Protein AF-A0A9E8KNQ1-F1 (afdb_monomer)

Structure (mmCIF, N/CA/C/O backbone):
data_AF-A0A9E8KNQ1-F1
#
_entry.id   AF-A0A9E8KNQ1-F1
#
loop_
_atom_site.group_PDB
_atom_site.id
_atom_site.type_symbol
_atom_site.label_atom_id
_atom_site.label_alt_id
_atom_site.label_comp_id
_atom_site.label_asym_id
_atom_site.label_entity_id
_atom_site.label_seq_id
_atom_site.pdbx_PDB_ins_code
_atom_site.Cartn_x
_atom_site.Cartn_y
_atom_site.Cartn_z
_atom_site.occupancy
_atom_site.B_iso_or_equiv
_atom_site.auth_seq_id
_atom_site.auth_comp_id
_atom_site.auth_asym_id
_atom_site.auth_atom_id
_atom_site.pdbx_PDB_model_num
ATOM 1 N N . MET A 1 1 ? 22.758 -9.351 -4.658 1.00 43.97 1 MET A N 1
ATOM 2 C CA . MET A 1 1 ? 21.301 -9.254 -4.432 1.00 43.97 1 MET A CA 1
ATOM 3 C C . MET A 1 1 ? 20.624 -9.477 -5.770 1.00 43.97 1 MET A C 1
ATOM 5 O O . MET A 1 1 ? 20.987 -8.795 -6.720 1.00 43.97 1 MET A O 1
ATOM 9 N N . ALA 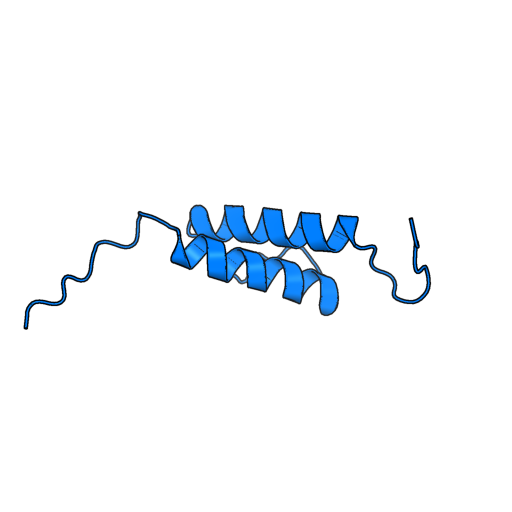A 1 2 ? 19.793 -10.515 -5.875 1.00 48.12 2 ALA A N 1
ATOM 10 C CA . ALA A 1 2 ? 19.189 -10.951 -7.130 1.00 48.12 2 ALA A CA 1
ATOM 11 C C . 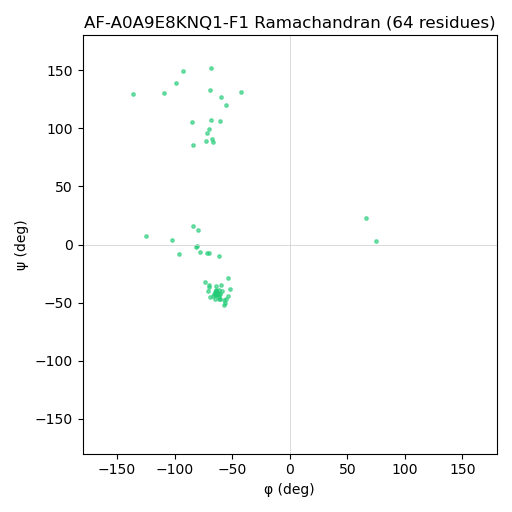ALA A 1 2 ? 18.155 -9.917 -7.577 1.00 48.12 2 ALA A C 1
ATOM 13 O O . ALA A 1 2 ? 17.048 -9.858 -7.052 1.00 48.12 2 ALA A O 1
ATOM 14 N N . LYS A 1 3 ? 18.566 -9.054 -8.501 1.00 51.34 3 LYS A N 1
ATOM 15 C CA . LYS A 1 3 ? 17.671 -8.128 -9.173 1.00 51.34 3 LYS A CA 1
ATOM 16 C C . LYS A 1 3 ? 17.050 -8.917 -10.318 1.00 51.34 3 LYS A C 1
ATOM 18 O O . LYS A 1 3 ? 17.633 -9.008 -11.395 1.00 51.34 3 LYS A O 1
ATOM 23 N N . ASP A 1 4 ? 15.967 -9.627 -10.021 1.00 50.66 4 ASP A N 1
ATOM 24 C CA . ASP A 1 4 ? 15.230 -10.388 -11.025 1.00 50.66 4 ASP A CA 1
ATOM 25 C C . ASP A 1 4 ? 14.491 -9.388 -11.923 1.00 50.66 4 ASP A C 1
ATOM 27 O O . ASP A 1 4 ? 13.461 -8.820 -11.573 1.00 50.66 4 ASP A O 1
ATOM 31 N N . PHE A 1 5 ? 15.115 -9.063 -13.053 1.00 52.12 5 PHE A N 1
ATOM 32 C CA . PHE A 1 5 ? 14.683 -8.014 -13.977 1.00 52.12 5 PHE A CA 1
ATOM 33 C C . PHE A 1 5 ? 13.533 -8.448 -14.906 1.00 52.12 5 PHE A C 1
ATOM 35 O O . PHE A 1 5 ? 13.243 -7.742 -15.870 1.00 52.12 5 PHE A O 1
ATOM 42 N N . SER A 1 6 ? 12.863 -9.582 -14.661 1.00 54.97 6 SER A N 1
ATOM 43 C CA . SER A 1 6 ? 11.951 -10.164 -15.656 1.00 54.97 6 SER A CA 1
ATOM 44 C C . SER A 1 6 ? 10.464 -9.812 -15.486 1.00 54.97 6 SER A C 1
ATOM 46 O O . SER A 1 6 ? 9.682 -10.134 -16.378 1.00 54.97 6 SER A O 1
ATOM 48 N N . LEU A 1 7 ? 10.046 -9.152 -14.396 1.00 60.62 7 LEU A N 1
ATOM 49 C CA . LEU A 1 7 ? 8.614 -8.962 -14.072 1.00 60.62 7 LEU A CA 1
ATOM 50 C C . LEU A 1 7 ? 8.156 -7.507 -13.857 1.00 60.62 7 LEU A C 1
ATOM 52 O O . LEU A 1 7 ? 7.007 -7.276 -13.494 1.00 60.62 7 LEU A O 1
ATOM 56 N N . GLY A 1 8 ? 9.008 -6.510 -14.113 1.00 62.50 8 GLY A N 1
ATOM 57 C CA . GLY A 1 8 ? 8.618 -5.091 -14.036 1.00 62.50 8 GLY A CA 1
ATOM 58 C C . GLY A 1 8 ? 8.458 -4.526 -12.616 1.00 62.50 8 GLY A C 1
ATOM 59 O O . GLY A 1 8 ? 8.143 -3.347 -12.476 1.00 62.50 8 GLY A O 1
ATOM 60 N 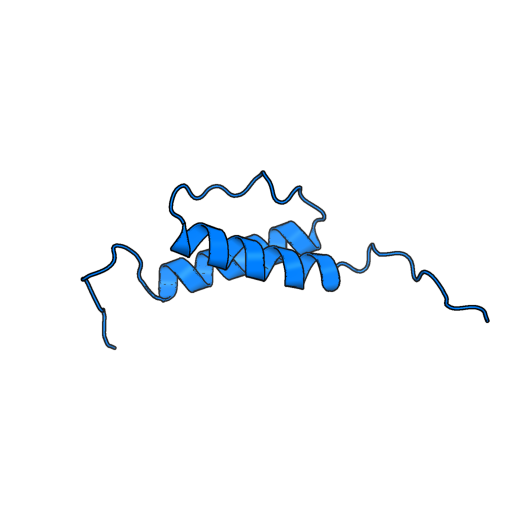N . TRP A 1 9 ? 8.732 -5.319 -11.574 1.00 69.88 9 TRP A N 1
ATOM 61 C CA . TRP A 1 9 ? 8.683 -4.897 -10.171 1.00 69.88 9 TRP A CA 1
ATOM 62 C C . TRP A 1 9 ? 9.896 -5.434 -9.407 1.00 69.88 9 TRP A C 1
ATOM 64 O O . TRP A 1 9 ? 10.195 -6.623 -9.467 1.00 69.88 9 TRP A O 1
ATOM 74 N N . ASP A 1 10 ? 10.591 -4.555 -8.685 1.00 81.69 10 ASP A N 1
ATOM 75 C CA . ASP A 1 10 ? 11.690 -4.920 -7.783 1.00 81.69 10 ASP A CA 1
ATOM 76 C C . ASP A 1 10 ? 11.152 -5.128 -6.357 1.00 81.69 10 ASP A C 1
ATOM 78 O O . ASP A 1 10 ? 10.199 -4.453 -5.952 1.00 81.69 10 ASP A O 1
ATOM 82 N N . LEU A 1 11 ? 11.774 -6.019 -5.578 1.00 84.31 11 LEU A N 1
ATOM 83 C CA . LEU A 1 11 ? 11.415 -6.272 -4.177 1.00 84.31 11 LEU A CA 1
ATOM 84 C C . LEU A 1 11 ? 11.358 -4.978 -3.350 1.00 84.31 11 LEU A C 1
ATOM 86 O O . LEU A 1 11 ? 10.462 -4.809 -2.5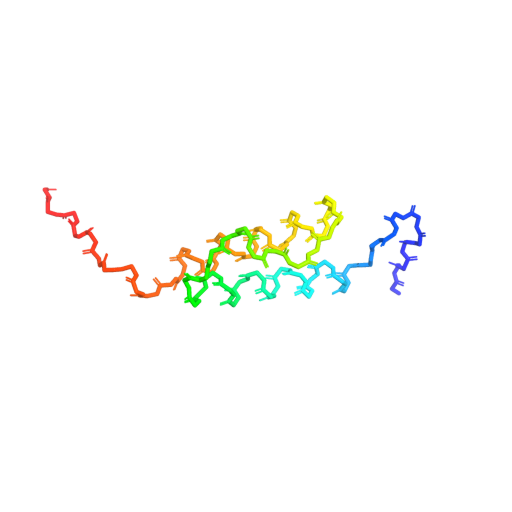26 1.00 84.31 11 LEU A O 1
ATOM 90 N N . GLU A 1 12 ? 12.268 -4.035 -3.597 1.00 87.88 12 GLU A N 1
ATOM 91 C CA . GLU A 1 12 ? 12.278 -2.736 -2.928 1.00 87.88 12 GLU A CA 1
ATOM 92 C C . GLU A 1 12 ? 11.023 -1.914 -3.261 1.00 87.88 12 GLU A C 1
ATOM 94 O O . GLU A 1 12 ? 10.483 -1.221 -2.399 1.00 87.88 12 GLU A O 1
ATOM 99 N N . SER A 1 13 ? 10.519 -2.013 -4.495 1.00 87.75 13 SER A N 1
ATOM 100 C CA . SER A 1 13 ? 9.297 -1.318 -4.922 1.00 87.75 13 SER A CA 1
ATOM 101 C C . SER A 1 13 ? 8.053 -1.924 -4.275 1.00 87.75 13 SER A C 1
ATOM 103 O O . SER A 1 13 ? 7.185 -1.182 -3.821 1.00 87.75 13 SER A O 1
ATOM 105 N N . LEU A 1 14 ? 7.997 -3.255 -4.164 1.00 90.69 14 LEU A N 1
ATOM 106 C CA . LEU A 1 14 ? 6.918 -3.957 -3.464 1.00 90.69 14 LEU A CA 1
ATOM 107 C C . LEU A 1 14 ? 6.930 -3.652 -1.962 1.00 90.69 14 LEU A C 1
ATOM 109 O O . LEU A 1 14 ? 5.887 -3.353 -1.389 1.00 90.69 14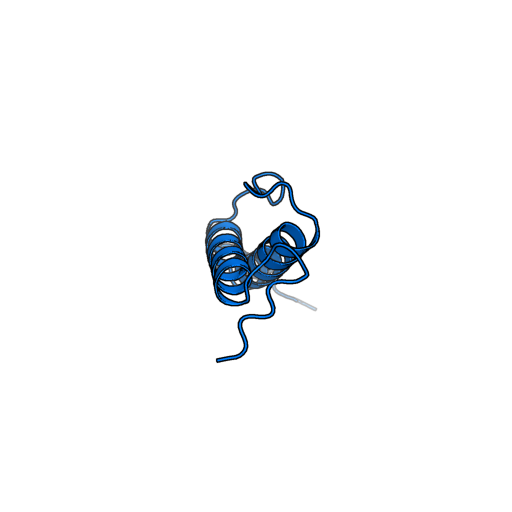 LEU A O 1
ATOM 113 N N . ASN A 1 15 ? 8.109 -3.642 -1.334 1.00 92.94 15 ASN A N 1
ATOM 114 C CA . ASN A 1 15 ? 8.244 -3.302 0.081 1.00 92.94 15 ASN A CA 1
ATOM 115 C C . ASN A 1 15 ? 7.823 -1.850 0.359 1.00 92.94 15 ASN A C 1
ATOM 117 O O . ASN A 1 15 ? 7.126 -1.579 1.335 1.00 92.94 15 ASN A O 1
ATOM 121 N N . LYS A 1 16 ? 8.187 -0.911 -0.525 1.00 92.31 16 LYS A N 1
ATOM 122 C CA . LYS A 1 16 ? 7.717 0.481 -0.444 1.00 92.31 16 LYS A CA 1
ATOM 123 C C . LYS A 1 16 ? 6.200 0.571 -0.573 1.00 92.31 16 LYS A C 1
ATOM 125 O O . LYS A 1 16 ? 5.578 1.283 0.211 1.00 92.31 16 LYS A O 1
ATOM 130 N N . ALA A 1 17 ? 5.613 -0.149 -1.527 1.00 93.44 17 ALA A N 1
ATOM 131 C CA . ALA A 1 17 ? 4.169 -0.176 -1.718 1.00 93.44 17 ALA A CA 1
ATOM 132 C C . ALA A 1 17 ? 3.454 -0.701 -0.469 1.00 93.44 17 ALA A C 1
ATOM 134 O O . ALA A 1 17 ? 2.554 -0.035 0.036 1.00 93.44 17 ALA A O 1
ATOM 135 N N . TYR A 1 18 ? 3.931 -1.807 0.102 1.00 94.25 18 TYR A N 1
ATOM 136 C CA . TYR A 1 18 ? 3.423 -2.343 1.363 1.00 94.25 18 TYR A CA 1
ATOM 1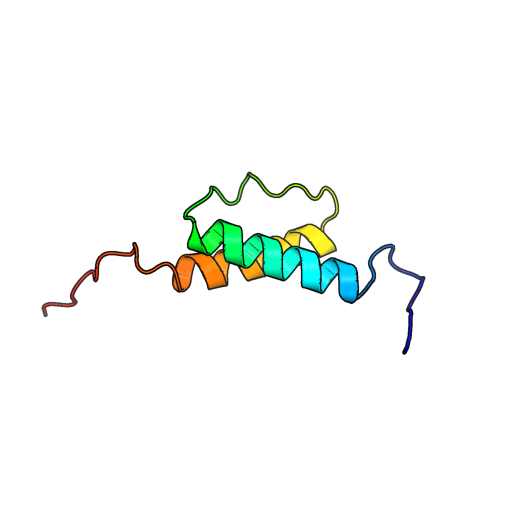37 C C . TYR A 1 18 ? 3.491 -1.318 2.504 1.00 94.25 18 TY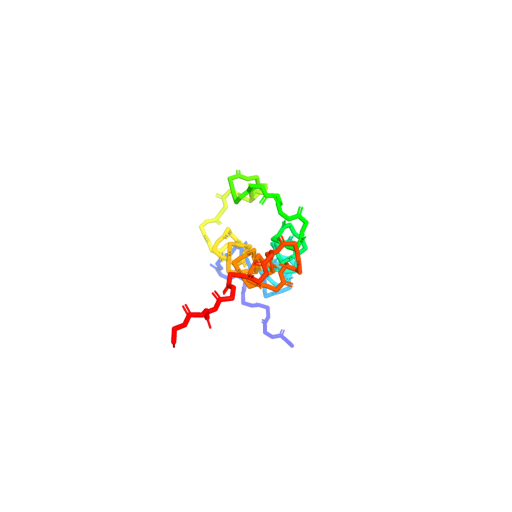R A C 1
ATOM 139 O O . TYR A 1 18 ? 2.486 -1.043 3.154 1.00 94.25 18 TYR A O 1
ATOM 147 N N . GLN A 1 19 ? 4.646 -0.680 2.721 1.00 94.44 19 GLN A N 1
ATOM 148 C CA . GLN A 1 19 ? 4.804 0.322 3.784 1.00 94.44 19 GLN A CA 1
ATOM 149 C C . GLN A 1 19 ? 3.878 1.531 3.596 1.00 94.44 19 GLN A C 1
ATOM 151 O O . GLN A 1 19 ? 3.316 2.046 4.564 1.00 94.44 19 GLN A O 1
ATOM 156 N N . GLN A 1 20 ? 3.697 1.987 2.354 1.00 94.50 20 GLN A N 1
ATOM 157 C CA . GLN A 1 20 ? 2.751 3.055 2.035 1.00 94.50 20 GLN A CA 1
ATOM 158 C C . GLN A 1 20 ? 1.304 2.638 2.304 1.00 94.50 20 GLN A C 1
ATOM 160 O O . GLN A 1 20 ? 0.536 3.435 2.843 1.00 94.50 20 GLN A O 1
ATOM 165 N N . GLY A 1 21 ? 0.953 1.399 1.961 1.00 94.19 21 GLY A N 1
ATOM 166 C CA . GLY A 1 21 ? -0.336 0.795 2.272 1.00 94.19 21 GLY A CA 1
ATOM 167 C C . GLY A 1 21 ? -0.594 0.799 3.766 1.00 94.19 21 GLY A C 1
ATOM 168 O O . GLY A 1 21 ? -1.587 1.362 4.214 1.00 94.19 21 GLY A O 1
ATOM 169 N N . TYR A 1 22 ? 0.356 0.285 4.543 1.00 94.56 22 TYR A N 1
ATOM 170 C CA . TYR A 1 22 ? 0.284 0.218 6.000 1.00 94.56 22 TYR A CA 1
ATOM 171 C C . TYR A 1 22 ? 0.035 1.575 6.651 1.00 94.56 22 TYR A C 1
ATOM 173 O O . TYR A 1 22 ? -0.879 1.718 7.461 1.00 94.56 22 TYR A O 1
ATOM 181 N N . MET A 1 23 ? 0.766 2.611 6.240 1.00 93.31 23 MET A N 1
ATOM 182 C CA . MET A 1 23 ? 0.511 3.968 6.731 1.00 93.31 23 MET A CA 1
ATOM 183 C C . MET A 1 23 ? -0.874 4.487 6.323 1.00 93.31 23 MET A C 1
ATOM 185 O O . MET A 1 23 ? -1.555 5.115 7.130 1.00 93.31 23 MET A O 1
ATOM 189 N N . ALA A 1 24 ? -1.318 4.218 5.093 1.00 91.81 24 ALA A N 1
ATOM 190 C CA . ALA A 1 24 ? -2.652 4.601 4.642 1.00 91.81 24 ALA A CA 1
ATOM 191 C C . ALA A 1 24 ? -3.761 3.883 5.436 1.00 91.81 24 ALA A C 1
ATOM 193 O O . ALA A 1 24 ? -4.758 4.515 5.790 1.00 91.81 24 ALA A O 1
ATOM 194 N N . GLY A 1 25 ? -3.568 2.604 5.767 1.00 91.25 25 GLY A N 1
ATOM 195 C CA . GLY A 1 25 ? -4.462 1.817 6.617 1.00 91.25 25 GLY A CA 1
ATOM 196 C C . GLY A 1 25 ? -4.517 2.351 8.045 1.00 91.25 25 GLY A C 1
ATOM 197 O O . GLY A 1 25 ? -5.604 2.599 8.566 1.00 91.25 25 GLY A O 1
ATOM 198 N N . LEU A 1 26 ? -3.353 2.643 8.636 1.00 90.62 26 LEU A N 1
ATOM 199 C CA . LEU A 1 26 ? -3.238 3.252 9.966 1.00 90.62 26 LEU A CA 1
ATOM 200 C C . LEU A 1 26 ? -3.918 4.622 10.058 1.00 90.62 26 LEU A C 1
ATOM 202 O O . LEU A 1 26 ? -4.468 4.971 11.097 1.00 90.62 26 LEU A O 1
ATOM 206 N N . MET A 1 27 ? -3.893 5.408 8.982 1.00 88.88 27 MET A N 1
ATOM 207 C CA . MET A 1 27 ? -4.567 6.708 8.920 1.00 88.88 27 MET A CA 1
ATOM 208 C C . MET A 1 27 ? -6.073 6.597 8.624 1.00 88.88 27 MET A C 1
ATOM 210 O O . MET A 1 27 ? -6.751 7.620 8.529 1.00 88.88 27 MET A O 1
ATOM 214 N N . GLY A 1 28 ? -6.609 5.386 8.428 1.00 85.12 28 GLY A N 1
ATOM 215 C CA . GLY A 1 28 ? -8.005 5.174 8.040 1.00 85.12 28 GLY A CA 1
ATOM 216 C C . GLY A 1 28 ? -8.335 5.696 6.636 1.00 85.12 28 GLY A C 1
ATOM 217 O O . GLY A 1 28 ? -9.490 6.009 6.342 1.00 85.12 28 GLY A O 1
ATOM 218 N N . MET A 1 29 ? -7.336 5.831 5.756 1.00 86.25 29 MET A N 1
ATOM 219 C CA . MET A 1 29 ? -7.556 6.238 4.367 1.00 86.25 29 MET A CA 1
ATOM 220 C C . MET A 1 29 ? -8.300 5.140 3.605 1.00 86.25 29 MET A C 1
ATOM 222 O O . MET A 1 29 ? -8.165 3.961 3.903 1.00 86.25 29 MET A O 1
ATOM 226 N N . ASN A 1 30 ? -9.068 5.505 2.580 1.00 85.38 30 ASN A N 1
ATOM 227 C CA . ASN A 1 30 ? -9.795 4.524 1.775 1.00 85.38 30 ASN A CA 1
ATOM 228 C C . ASN A 1 30 ? -8.835 3.670 0.916 1.00 85.38 30 ASN A C 1
ATOM 230 O O . ASN A 1 30 ? -7.993 4.231 0.210 1.00 85.38 30 ASN A O 1
ATOM 234 N N . ARG A 1 31 ? -9.018 2.339 0.916 1.00 85.19 31 ARG A N 1
ATOM 235 C CA . ARG A 1 31 ? -8.262 1.361 0.103 1.00 85.19 31 ARG A CA 1
ATOM 236 C C . ARG A 1 31 ? -8.254 1.682 -1.402 1.00 85.19 31 ARG A C 1
ATOM 238 O O . ARG A 1 31 ? -7.281 1.405 -2.087 1.00 85.19 31 ARG A O 1
ATOM 245 N N . GLN A 1 32 ? -9.286 2.342 -1.929 1.00 84.62 32 GLN A N 1
ATOM 246 C CA . GLN A 1 32 ? -9.354 2.739 -3.346 1.00 84.62 32 GLN A CA 1
ATOM 247 C C . GLN A 1 32 ? -8.371 3.860 -3.726 1.00 84.62 32 GLN A C 1
ATOM 249 O O . GLN A 1 32 ? -8.242 4.185 -4.901 1.00 84.62 32 GLN A O 1
ATOM 254 N N . LYS A 1 33 ? -7.664 4.463 -2.758 1.00 83.06 33 LYS A N 1
ATOM 255 C CA . LYS A 1 33 ? -6.623 5.472 -3.015 1.00 83.06 33 LYS A CA 1
ATOM 256 C C . LYS A 1 33 ? -5.250 4.870 -3.336 1.00 83.06 33 LYS A C 1
ATOM 258 O O . LYS A 1 33 ? -4.256 5.593 -3.267 1.00 83.06 33 LYS A O 1
ATOM 263 N N . CYS A 1 34 ? -5.181 3.581 -3.667 1.00 85.06 34 CYS A N 1
ATOM 264 C CA . CYS A 1 34 ? -3.948 2.953 -4.128 1.00 85.06 34 CYS A CA 1
ATOM 265 C C . CYS A 1 34 ? -3.396 3.721 -5.351 1.00 85.06 34 CYS A C 1
ATOM 267 O O . CYS A 1 34 ? -4.092 3.829 -6.361 1.00 85.06 34 CYS A O 1
ATOM 269 N N . PRO A 1 35 ? -2.174 4.282 -5.284 1.00 82.50 35 PRO A N 1
ATOM 270 C CA . PRO A 1 35 ? -1.606 5.087 -6.368 1.00 82.50 35 PRO A CA 1
ATOM 271 C C . PRO A 1 35 ? -0.995 4.237 -7.493 1.00 82.50 35 PRO A C 1
ATOM 273 O O . PRO A 1 35 ? -0.474 4.779 -8.469 1.00 82.50 35 PRO A O 1
ATOM 276 N N . TYR A 1 36 ? -1.005 2.912 -7.346 1.00 84.88 36 TYR A N 1
ATOM 277 C CA . TYR A 1 36 ? -0.331 1.991 -8.244 1.00 84.88 36 TYR A CA 1
ATOM 278 C C . TYR A 1 36 ? -1.294 1.382 -9.269 1.00 84.88 36 TYR A C 1
ATOM 280 O O . TYR A 1 36 ? -2.414 0.999 -8.945 1.00 84.88 36 TYR A O 1
ATOM 288 N N . ASN A 1 37 ? -0.829 1.266 -10.516 1.00 80.56 37 ASN A N 1
ATOM 289 C CA . ASN A 1 37 ? -1.605 0.719 -11.640 1.00 80.56 37 ASN A CA 1
ATOM 290 C C . ASN A 1 37 ? -1.220 -0.731 -12.000 1.00 80.56 37 ASN A C 1
ATOM 292 O O . ASN A 1 37 ? -1.699 -1.258 -12.998 1.00 80.56 37 ASN A O 1
ATOM 296 N N . GLY A 1 38 ? -0.323 -1.365 -11.241 1.00 85.44 38 GLY A N 1
ATOM 297 C CA . GLY A 1 38 ? 0.156 -2.720 -11.518 1.00 85.44 38 GLY A CA 1
ATOM 298 C C . GLY A 1 38 ? -0.371 -3.726 -10.511 1.00 85.44 38 GLY A C 1
ATOM 299 O O . GLY A 1 38 ? -0.206 -3.513 -9.318 1.00 85.44 38 GLY A O 1
ATOM 300 N N . GLU A 1 39 ? -0.929 -4.843 -10.974 1.00 87.12 39 GLU A N 1
ATOM 301 C CA . GLU A 1 39 ? -1.597 -5.827 -10.106 1.00 87.12 39 GLU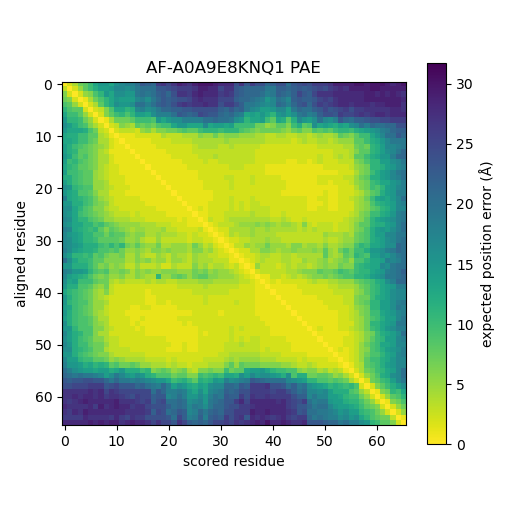 A CA 1
ATOM 302 C C . GLU A 1 39 ? -0.716 -6.299 -8.939 1.00 87.12 39 GLU A C 1
ATOM 304 O O . GLU A 1 39 ? -1.163 -6.319 -7.797 1.00 87.12 39 GLU A O 1
ATOM 309 N N . VAL A 1 40 ? 0.564 -6.596 -9.194 1.00 89.12 40 VAL A N 1
ATOM 310 C CA . VAL A 1 40 ? 1.488 -7.104 -8.163 1.00 89.12 40 VAL A CA 1
ATOM 311 C C . VAL A 1 40 ? 1.830 -6.038 -7.116 1.00 89.12 40 VAL A C 1
ATOM 313 O O . VAL A 1 40 ? 1.814 -6.313 -5.917 1.00 89.12 40 VAL A O 1
ATOM 316 N N . ILE A 1 41 ? 2.138 -4.811 -7.545 1.00 89.88 41 ILE A N 1
ATOM 317 C CA . ILE A 1 41 ? 2.483 -3.722 -6.621 1.00 89.88 41 ILE A CA 1
ATOM 318 C C . ILE A 1 41 ? 1.251 -3.197 -5.872 1.00 89.88 41 ILE A C 1
ATOM 320 O O . ILE A 1 41 ? 1.359 -2.831 -4.702 1.00 89.88 41 ILE A O 1
ATOM 324 N N . SER A 1 42 ? 0.080 -3.219 -6.513 1.00 91.62 42 SER A N 1
ATOM 325 C CA . SER A 1 42 ? -1.195 -2.877 -5.891 1.00 91.62 42 SER A CA 1
ATOM 326 C C . SER A 1 42 ? -1.554 -3.907 -4.831 1.00 91.62 42 SER A C 1
ATOM 328 O O . SER A 1 42 ? -1.844 -3.506 -3.712 1.00 91.62 42 SER A O 1
ATOM 330 N N . ALA A 1 43 ? -1.393 -5.204 -5.113 1.00 92.44 43 ALA A N 1
ATOM 331 C CA . ALA A 1 43 ? -1.596 -6.255 -4.119 1.00 92.44 43 ALA A CA 1
ATOM 332 C C . ALA A 1 43 ? -0.672 -6.089 -2.898 1.00 92.44 43 ALA A C 1
ATOM 334 O O . ALA A 1 43 ? -1.115 -6.252 -1.763 1.00 92.44 43 ALA A O 1
ATOM 335 N N . ALA A 1 44 ? 0.596 -5.707 -3.105 1.00 94.38 44 ALA A N 1
ATOM 336 C CA . ALA A 1 44 ? 1.517 -5.428 -2.001 1.00 94.38 44 ALA A CA 1
ATOM 337 C C . ALA A 1 44 ? 1.064 -4.229 -1.149 1.00 94.38 44 ALA A C 1
ATOM 339 O O . ALA A 1 44 ? 1.104 -4.296 0.080 1.00 94.38 44 ALA A O 1
ATOM 340 N N . TRP A 1 45 ? 0.608 -3.145 -1.785 1.00 95.25 45 TRP A N 1
ATOM 341 C CA . TRP A 1 45 ? 0.046 -1.986 -1.085 1.00 95.25 45 TRP A CA 1
ATOM 342 C C . TRP A 1 45 ? -1.234 -2.341 -0.326 1.00 95.25 45 TRP A C 1
ATOM 344 O O . TRP A 1 45 ? -1.398 -1.946 0.824 1.00 95.25 45 TRP A O 1
ATOM 354 N N . GLU A 1 46 ? -2.129 -3.109 -0.938 1.00 94.38 46 GLU A N 1
ATOM 355 C CA . GLU A 1 46 ? -3.387 -3.522 -0.321 1.00 94.38 46 GLU A CA 1
ATOM 356 C C . GLU A 1 46 ? -3.154 -4.405 0.905 1.00 94.38 46 GLU A C 1
ATOM 358 O O . GLU A 1 46 ? -3.755 -4.140 1.941 1.00 94.38 46 GLU A O 1
ATOM 363 N N . ALA A 1 47 ? -2.221 -5.359 0.827 1.00 94.69 47 ALA A N 1
ATOM 364 C CA . ALA A 1 47 ? -1.829 -6.180 1.970 1.00 94.69 47 ALA A CA 1
ATOM 365 C C . ALA A 1 47 ? -1.340 -5.316 3.144 1.00 94.69 47 ALA A C 1
ATOM 367 O O . ALA A 1 47 ? -1.823 -5.453 4.263 1.00 94.69 47 ALA A O 1
ATOM 368 N N . GLY A 1 48 ? -0.454 -4.349 2.874 1.00 94.50 48 GLY A N 1
ATOM 369 C CA . GLY A 1 48 ? -0.001 -3.418 3.905 1.00 94.50 48 GLY A CA 1
ATOM 370 C C . GLY A 1 48 ? -1.148 -2.593 4.480 1.00 94.50 48 GLY A C 1
ATOM 371 O O . GLY A 1 48 ? -1.233 -2.422 5.693 1.00 94.50 48 GLY A O 1
ATOM 372 N N . TRP A 1 49 ? -2.052 -2.100 3.629 1.00 95.19 49 TRP A N 1
ATOM 373 C CA . TRP A 1 49 ? -3.220 -1.331 4.057 1.00 95.19 49 TRP A CA 1
ATOM 374 C C . TRP A 1 49 ? -4.135 -2.124 4.984 1.00 95.19 49 TRP A C 1
ATOM 376 O O . TRP A 1 49 ? -4.578 -1.569 5.986 1.00 95.19 49 TRP A O 1
ATOM 386 N N . GLU A 1 50 ? -4.392 -3.397 4.691 1.00 94.00 50 GLU A N 1
ATOM 387 C CA . GLU A 1 50 ? -5.207 -4.270 5.541 1.00 94.00 50 GLU A CA 1
ATOM 388 C C . GLU A 1 50 ? -4.576 -4.439 6.929 1.00 94.00 50 GLU A C 1
ATOM 390 O O . GLU A 1 50 ? -5.250 -4.193 7.933 1.00 94.00 50 GLU A O 1
ATOM 395 N N . ASP A 1 51 ? -3.271 -4.710 6.988 1.00 92.81 51 ASP A N 1
ATOM 396 C CA . ASP A 1 51 ? -2.527 -4.861 8.245 1.00 92.81 51 ASP A CA 1
ATOM 397 C C . ASP A 1 51 ? -2.491 -3.551 9.056 1.00 92.81 51 ASP A C 1
ATOM 399 O O . ASP A 1 51 ? -2.661 -3.535 10.281 1.00 92.81 51 ASP A O 1
ATOM 403 N N . GLY A 1 52 ? -2.321 -2.414 8.375 1.00 92.06 52 GLY A N 1
ATOM 404 C CA . GLY A 1 52 ? -2.336 -1.090 8.998 1.00 92.06 52 GLY A CA 1
ATOM 405 C C . GLY A 1 52 ? -3.727 -0.685 9.474 1.00 92.06 52 GLY A C 1
ATOM 406 O O . GLY A 1 52 ? -3.876 -0.079 10.531 1.00 92.06 52 GLY A O 1
ATOM 407 N N . TYR A 1 53 ? -4.765 -1.049 8.725 1.00 90.00 53 TYR A N 1
ATOM 408 C CA . TYR A 1 53 ? -6.153 -0.812 9.099 1.00 90.00 53 TYR A CA 1
ATOM 409 C C . TYR A 1 53 ? -6.580 -1.697 10.275 1.00 90.00 53 TYR A C 1
ATOM 411 O O . TYR A 1 53 ? -7.375 -1.275 11.116 1.00 90.00 53 TYR A O 1
ATOM 419 N N . GLU A 1 54 ? -6.074 -2.928 10.371 1.00 86.88 54 GLU A N 1
ATOM 420 C CA . GLU A 1 54 ? -6.217 -3.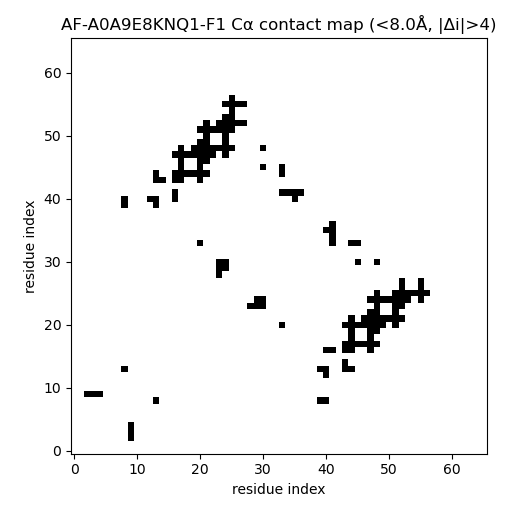772 11.562 1.00 86.88 54 GLU A CA 1
ATOM 421 C C . GLU A 1 54 ? -5.535 -3.162 12.786 1.00 86.88 54 GLU A C 1
ATOM 423 O O . GLU A 1 54 ? -6.151 -3.092 13.848 1.00 86.88 54 GLU A O 1
ATOM 428 N N . SER A 1 55 ? -4.336 -2.618 12.598 1.00 83.25 55 SER A N 1
ATOM 429 C CA . SER A 1 55 ? -3.539 -1.982 13.652 1.00 83.25 55 SER A CA 1
ATOM 430 C C . SER A 1 55 ? -3.990 -0.559 14.013 1.00 83.25 55 SER A C 1
ATOM 432 O O . SER A 1 55 ? -3.454 0.044 14.941 1.00 83.25 55 SER A O 1
ATOM 434 N N . CYS A 1 56 ? -4.951 0.013 13.284 1.00 76.56 56 CYS A N 1
ATOM 435 C CA . CYS A 1 56 ? -5.441 1.363 13.524 1.00 76.56 56 CYS A CA 1
ATOM 436 C C . CYS A 1 56 ? -6.199 1.421 14.863 1.00 76.56 56 CYS A C 1
ATOM 438 O O . CYS A 1 56 ? -7.335 0.958 14.971 1.00 76.56 56 CYS A O 1
ATOM 440 N N . GLU A 1 57 ? -5.591 2.045 15.877 1.00 62.75 57 GLU A N 1
ATOM 441 C CA . GLU A 1 57 ? -6.155 2.213 17.231 1.00 62.75 57 GLU A CA 1
ATOM 442 C C . GLU A 1 57 ? -7.463 3.032 17.270 1.00 62.75 57 GLU A C 1
ATOM 444 O O . GLU A 1 57 ? -8.154 3.059 18.287 1.00 62.75 57 GLU A O 1
ATOM 449 N N . LEU A 1 58 ? -7.855 3.673 16.160 1.00 58.28 58 LEU A N 1
ATOM 450 C CA . LEU A 1 58 ? -9.173 4.305 16.007 1.00 58.28 58 LEU A CA 1
ATOM 451 C C . LEU A 1 58 ? -10.313 3.285 15.858 1.00 58.28 58 LEU A C 1
ATOM 453 O O . LEU A 1 58 ? -11.486 3.671 15.887 1.00 58.28 58 LEU A O 1
ATOM 457 N N . LYS A 1 59 ? -10.009 1.987 15.740 1.00 52.97 59 LYS A N 1
ATOM 458 C CA . LYS A 1 59 ? -10.983 0.929 16.003 1.00 52.97 59 LYS A CA 1
ATOM 459 C C . LYS A 1 59 ? -11.304 0.944 17.492 1.00 52.97 59 LYS A C 1
ATOM 461 O O . LYS A 1 59 ? -10.648 0.288 18.295 1.00 52.97 59 LYS A O 1
ATOM 466 N N . ALA A 1 60 ? -12.339 1.708 17.845 1.00 53.69 60 ALA A N 1
ATOM 467 C CA . ALA A 1 60 ? -12.985 1.610 19.143 1.00 53.69 60 ALA A CA 1
ATOM 468 C C . ALA A 1 60 ? -13.128 0.121 19.507 1.00 53.69 60 ALA A C 1
ATOM 470 O O . ALA A 1 60 ? -13.585 -0.657 18.659 1.00 53.69 60 ALA A O 1
ATOM 471 N N . PRO A 1 61 ? -12.731 -0.300 20.720 1.00 48.81 61 PRO A N 1
ATOM 472 C CA . PRO A 1 61 ? -12.887 -1.679 21.129 1.00 48.81 61 PRO A CA 1
ATOM 473 C C . PRO A 1 61 ? -14.382 -1.983 21.090 1.00 48.81 61 PRO A C 1
ATOM 475 O O . PRO A 1 61 ? -15.145 -1.521 21.939 1.00 48.81 61 PRO A O 1
ATOM 478 N N . VAL A 1 62 ? -14.822 -2.752 20.092 1.00 56.62 62 VAL A N 1
ATOM 479 C CA . VAL A 1 62 ? -16.101 -3.450 20.176 1.00 56.62 62 VAL A CA 1
ATOM 480 C C . VAL A 1 62 ? -15.879 -4.467 21.273 1.00 56.62 62 VAL A C 1
ATOM 482 O O . VAL A 1 62 ? -15.373 -5.565 21.037 1.00 56.62 62 VAL A O 1
ATOM 485 N N . HIS A 1 63 ? -16.139 -4.049 22.509 1.00 46.91 63 HIS A N 1
ATOM 486 C CA . HIS A 1 63 ? -15.995 -4.948 23.619 1.00 46.91 63 HIS A CA 1
ATOM 487 C C . HIS A 1 63 ? -16.939 -6.118 23.358 1.00 46.91 63 HIS A C 1
ATOM 489 O O . HIS A 1 63 ? -18.125 -5.957 23.047 1.00 46.91 63 HIS A O 1
ATOM 495 N N . LYS A 1 64 ? -16.386 -7.320 23.418 1.00 52.72 64 LYS A N 1
ATOM 496 C CA . LYS A 1 64 ? -17.195 -8.506 23.612 1.00 52.72 64 LYS A CA 1
ATOM 497 C C . LYS A 1 64 ? -17.633 -8.460 25.076 1.00 52.72 64 LYS A C 1
ATOM 499 O O . LYS A 1 64 ? -16.913 -8.947 25.936 1.00 52.72 64 LYS A O 1
ATOM 504 N N . ILE A 1 65 ? -18.767 -7.815 25.364 1.00 54.22 65 ILE A N 1
ATOM 505 C CA . ILE A 1 65 ? -19.604 -8.283 26.473 1.00 54.22 65 ILE A CA 1
ATOM 506 C C . ILE A 1 65 ? -20.477 -9.373 25.880 1.00 54.22 65 ILE A C 1
ATOM 508 O O . ILE A 1 65 ? -21.399 -9.084 25.118 1.00 54.22 65 ILE A O 1
ATOM 512 N N . ALA A 1 66 ? -20.131 -10.607 26.217 1.00 44.38 66 ALA A N 1
ATOM 513 C CA . ALA A 1 66 ? -21.058 -11.663 26.598 1.00 44.38 66 ALA A CA 1
ATOM 514 C C . ALA A 1 66 ? -20.236 -12.772 27.259 1.00 44.38 66 ALA A C 1
ATOM 516 O O . ALA A 1 66 ? -19.266 -13.232 26.613 1.00 44.38 66 ALA A O 1
#

Organism: NCBI:txid1632866

Nearest PDB structures (foldseek):
  2jrm-assembly1_A  TM=7.483E-01  e=2.750E-02  Vibrio parahaemolyticus RIMD 2210633
  6h4n-assembly1_v  TM=7.966E-01  e=3.692E-02  Escherichia coli BW25113
  5zgh-assembly1_K  TM=3.734E-01  e=8.322E+00  Cyanidioschyzon merolae strain 10D

Foldseek 3Di:
DDQPVPPVDGPVLLVVLLCQLLVCLLVVHDLVPRPDPDPSSSVSSVNSSVVNVVVRPVPDPPDPDD

Mean predicted aligned error: 9.23 Å

Solvent-accessible surface area (backbone atoms only — not comparable to full-atom values): 3908 Å² total; per-residue (Å²): 130,89,77,66,80,85,74,91,62,50,72,69,57,33,52,50,29,17,54,53,17,21,53,35,13,45,70,70,49,66,81,85,68,62,90,56,92,43,73,71,45,34,50,31,16,50,53,21,19,52,56,16,43,69,66,19,78,83,60,70,81,80,70,84,85,127

InterPro domains:
  IPR007040 Ribosome modulation factor [NF011162] (9-54)
  IPR007040 Ribosome modulation factor [PF04957] (12-54)
  IPR023200 Ribosome modulation factor domain superfamily [G3DSA:1.10.10.620] (11-64)

pLDDT: mean 79.19, std 16.87, range [43.97, 95.25]

Radius of gyration: 14.82 Å; Cα contacts (8 Å, |Δi|>4): 84; chains: 1; bounding box: 42×18×42 Å

Secondary structure (DSSP, 8-state):
----TTSS--HHHHHHHHHHHHHHHHTT--GGG----SHHHHHHHHHHHHHHHHS-TTS-------

Sequence (66 aa):
MAKDFSLGWDLESLNKAYQQGYMAGLMGMNRQKCPYNGEVISAAWEAGWEDGYESCELKAPVHKIA